Protein 3TZ1 (pdb70)

Secondary structure (DSSP, 8-state):
--HHHHHHHHHHH-TTSSSSEEHHHHHHHHHHHSSS--HHHHHHHHHHHSTT-SSEE-HHHHHHHHH----/---HHHHHHHHHHHHHHHHHHHT-

Structure (mmCIF, N/CA/C/O backbone):
data_3TZ1
#
_entry.id   3TZ1
#
_cell.length_a   32.130
_cell.length_b   42.151
_cell.length_c   59.966
_cell.angle_alpha   90.00
_cell.angle_beta   90.00
_cell.angle_gamma   90.00
#
_symmetry.space_group_name_H-M   'P 21 21 21'
#
loop_
_entity.id
_entity.type
_entity.pdbx_description
1 polymer 'Troponin C'
2 polymer 'Troponin I'
3 non-polymer 'CALCIUM ION'
4 water water
#
loop_
_atom_site.group_PDB
_atom_site.id
_atom_site.type_symbol
_atom_site.label_atom_id
_atom_site.label_alt_id
_atom_site.label_comp_id
_atom_site.label_asym_id
_atom_site.label_entity_id
_atom_site.label_seq_id
_atom_site.pdbx_PDB_ins_code
_atom_site.Cartn_x
_atom_site.Cartn_y
_atom_site.Cartn_z
_atom_site.occupancy
_atom_site.B_iso_or_equiv
_atom_site.auth_seq_id
_atom_site.auth_comp_id
_atom_site.auth_asym_id
_atom_site.auth_atom_id
_atom_site.pdbx_PDB_model_num
ATOM 1 N N . LEU A 1 4 ? -30.049 4.090 -6.581 1.00 46.50 82 LEU A N 1
ATOM 2 C CA . LEU A 1 4 ? -29.160 5.235 -6.732 1.00 46.46 82 LEU A CA 1
ATOM 3 C C . LEU A 1 4 ? -29.443 5.974 -8.042 1.00 45.18 82 LEU A C 1
ATOM 4 O O . LEU A 1 4 ? -29.412 5.380 -9.119 1.00 48.81 82 LEU A O 1
ATOM 9 N N . ASP A 1 5 ? -29.731 7.267 -7.936 1.00 37.22 83 ASP A N 1
ATOM 10 C CA . ASP A 1 5 ? -29.838 8.143 -9.094 1.00 38.60 83 ASP A CA 1
ATOM 11 C C . ASP A 1 5 ? -28.531 8.077 -9.880 1.00 36.15 83 ASP A C 1
ATOM 12 O O . ASP A 1 5 ? -27.452 8.165 -9.291 1.00 33.59 83 ASP A O 1
ATOM 17 N N . GLU A 1 6 ? -28.616 7.918 -11.200 1.00 38.99 84 GLU A N 1
ATOM 18 C CA . GLU A 1 6 ? -27.400 7.833 -12.014 1.00 38.28 84 GLU A CA 1
ATOM 19 C C . GLU A 1 6 ? -26.635 9.154 -12.035 1.00 32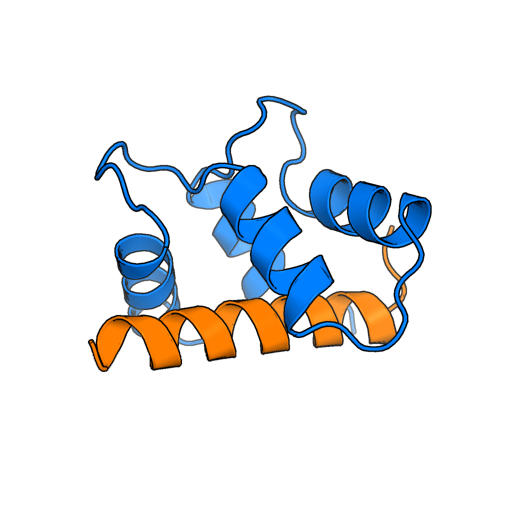.92 84 GLU A C 1
ATOM 20 O O . GLU A 1 6 ? -25.419 9.172 -12.208 1.00 28.38 84 GLU A O 1
ATOM 26 N N . ARG A 1 7 ? -27.354 10.258 -11.865 1.00 34.45 85 ARG A N 1
ATOM 27 C CA . ARG A 1 7 ? -26.709 11.566 -11.755 1.00 31.20 85 ARG A CA 1
ATOM 28 C C . ARG A 1 7 ? -25.793 11.597 -10.550 1.00 24.73 85 ARG A C 1
ATOM 29 O O . ARG A 1 7 ? -24.685 12.141 -10.595 1.00 25.97 85 ARG A O 1
ATOM 37 N N . GLU A 1 8 ? -26.277 11.028 -9.454 1.00 27.81 86 GLU A N 1
ATOM 38 C CA . GLU A 1 8 ? -25.521 10.988 -8.215 1.00 31.53 86 GLU A CA 1
ATOM 39 C C . GLU A 1 8 ? -24.324 10.057 -8.369 1.00 24.92 86 GLU A C 1
ATOM 40 O O . GLU A 1 8 ? -23.228 10.350 -7.893 1.00 24.64 86 GLU A O 1
ATOM 46 N N . LEU A 1 9 ? -24.552 8.928 -9.034 1.00 22.17 87 LEU A N 1
ATOM 47 C CA . LEU A 1 9 ? -23.495 7.963 -9.319 1.00 18.97 87 LEU A CA 1
ATOM 48 C C . LEU A 1 9 ? -22.382 8.590 -10.147 1.00 21.12 87 LEU A C 1
ATOM 49 O O . LEU A 1 9 ? -21.198 8.417 -9.851 1.00 21.34 87 LEU A O 1
ATOM 54 N N . LYS A 1 10 ? -22.764 9.321 -11.190 1.00 21.48 88 LYS A N 1
ATOM 55 C CA . LYS A 1 10 ? -21.787 9.972 -12.050 1.00 20.95 88 LYS A CA 1
ATOM 56 C C . LYS A 1 10 ? -21.013 11.044 -11.288 1.00 20.68 88 LYS A C 1
ATOM 57 O O . LYS A 1 10 ? -19.808 11.191 -11.471 1.00 22.58 88 LYS A O 1
ATOM 63 N N . GLU A 1 11 ? -21.698 11.777 -10.417 1.00 19.78 89 GLU A N 1
ATOM 64 C CA . GLU A 1 11 ? -21.029 12.791 -9.607 1.00 22.55 89 GLU A CA 1
ATOM 65 C C . GLU A 1 11 ? -20.026 12.156 -8.641 1.00 22.91 89 GLU A C 1
ATOM 66 O O . GLU A 1 11 ? -18.916 12.657 -8.470 1.00 21.35 89 GLU A O 1
ATOM 72 N N . ALA A 1 12 ? -20.423 11.058 -7.999 1.00 21.00 90 ALA A N 1
ATOM 73 C CA . ALA A 1 12 ? -19.526 10.322 -7.110 1.00 19.95 90 ALA A CA 1
ATOM 74 C C . ALA A 1 12 ? -18.288 9.828 -7.852 1.00 20.35 90 ALA A C 1
ATOM 75 O O . ALA A 1 12 ? -17.163 9.957 -7.362 1.00 17.81 90 ALA A O 1
ATOM 77 N N . PHE A 1 13 ? -18.500 9.240 -9.027 1.00 18.85 91 PHE A N 1
ATOM 78 C CA . PHE A 1 13 ? -17.386 8.749 -9.840 1.00 18.10 91 PHE A CA 1
ATOM 79 C C . PHE A 1 13 ? -16.421 9.886 -10.180 1.00 21.97 91 PHE A C 1
ATOM 80 O O . PHE A 1 13 ? -15.202 9.751 -10.043 1.00 21.44 91 PHE A O 1
ATOM 88 N N . ARG A 1 14 ? -16.967 11.015 -10.612 1.00 21.66 92 ARG A N 1
ATOM 89 C CA . ARG A 1 14 ? -16.138 12.166 -10.951 1.00 23.54 92 ARG A CA 1
ATOM 90 C C . ARG A 1 14 ? -15.302 12.628 -9.766 1.00 23.36 92 ARG A C 1
ATOM 91 O O . ARG A 1 14 ? -14.112 12.924 -9.904 1.00 25.24 92 ARG A O 1
ATOM 99 N N . VAL A 1 15 ? -15.933 12.713 -8.603 1.00 19.87 93 VAL A N 1
ATOM 100 C CA . VAL A 1 15 ? -15.231 13.157 -7.403 1.00 20.64 93 VAL A CA 1
ATOM 101 C C . VAL A 1 15 ? -14.087 12.226 -7.021 1.00 22.36 93 VAL A C 1
ATOM 102 O O . VAL A 1 15 ? -13.008 12.686 -6.640 1.00 19.64 93 VAL A O 1
ATOM 106 N N . LEU A 1 16 ? -14.317 10.916 -7.140 1.00 18.93 94 LEU A N 1
ATOM 107 C CA . LEU A 1 16 ? -13.333 9.925 -6.711 1.00 19.77 94 LEU A CA 1
ATOM 108 C C . LEU A 1 16 ? -12.278 9.628 -7.776 1.00 24.64 94 LEU A C 1
ATOM 109 O O . LEU A 1 16 ? -11.301 8.928 -7.510 1.00 22.56 94 LEU A O 1
ATOM 114 N N . ASP A 1 17 ? -12.467 10.171 -8.978 1.00 23.65 95 ASP A N 1
ATOM 115 C CA . ASP A 1 17 ? -11.471 9.998 -10.020 1.00 23.44 95 ASP A CA 1
ATOM 116 C C . ASP A 1 17 ? -10.551 11.184 -9.863 1.00 29.86 95 ASP A C 1
ATOM 117 O O . ASP A 1 17 ? -10.777 12.255 -10.431 1.00 28.87 95 ASP A O 1
ATOM 122 N N . LYS A 1 18 ? -9.443 10.946 -9.167 1.00 28.62 96 LYS A N 1
ATOM 123 C CA . LYS A 1 18 ? -8.598 12.037 -8.674 1.00 28.91 96 LYS A CA 1
ATOM 124 C C . LYS A 1 18 ? -7.698 12.557 -9.778 1.00 28.40 96 LYS A C 1
ATOM 125 O O . LYS A 1 18 ? -7.331 13.739 -9.805 1.00 30.83 96 LYS A O 1
ATOM 131 N N . GLU A 1 19 ? -7.335 11.662 -10.688 1.00 30.70 97 GLU A N 1
ATOM 132 C CA . GLU A 1 19 ? -6.422 12.013 -11.768 1.00 30.57 97 GLU A CA 1
ATOM 133 C C . GLU A 1 19 ? -7.173 12.404 -13.032 1.00 30.93 97 GLU A C 1
ATOM 134 O O . GLU A 1 19 ? -6.560 12.731 -14.048 1.00 32.47 97 GLU A O 1
ATOM 140 N N . LYS A 1 20 ? -8.502 12.375 -12.964 1.00 25.53 98 LYS A N 1
ATOM 141 C CA . LYS A 1 20 ? -9.343 12.669 -14.124 1.00 30.85 98 LYS A CA 1
ATOM 142 C C . LYS A 1 20 ? -8.976 11.768 -15.299 1.00 34.17 98 LYS A C 1
ATOM 143 O O . LYS A 1 20 ? -8.901 12.218 -16.445 1.00 33.15 98 LYS A O 1
ATOM 149 N N . LYS A 1 21 ? -8.690 10.505 -14.990 1.00 30.79 99 LYS A N 1
ATOM 150 C CA . LYS A 1 21 ? -8.359 9.512 -16.004 1.00 31.45 99 LYS A CA 1
ATOM 151 C C . LYS A 1 21 ? -9.517 8.572 -16.379 1.00 32.14 99 LYS A C 1
ATOM 152 O O . LYS A 1 21 ? -9.337 7.647 -17.165 1.00 33.12 99 LYS A O 1
ATOM 158 N N . GLY A 1 22 ? -10.694 8.796 -15.798 1.00 26.49 100 GLY A N 1
ATOM 159 C CA . GLY A 1 22 ? -11.859 7.981 -16.102 1.00 26.34 100 GLY A CA 1
ATOM 160 C C . GLY A 1 22 ? -11.988 6.729 -15.247 1.00 27.56 100 GLY A C 1
ATOM 161 O O . GLY A 1 22 ? -12.785 5.838 -15.541 1.00 24.41 100 GLY A O 1
ATOM 162 N N . VAL A 1 23 ? -11.191 6.648 -14.188 1.00 26.57 101 VAL A N 1
ATOM 163 C CA . VAL A 1 23 ? -11.250 5.501 -13.281 1.00 24.62 101 VAL A CA 1
ATOM 164 C C . VAL A 1 23 ? -11.042 5.950 -11.844 1.00 24.60 101 VAL A C 1
ATOM 165 O O . VAL A 1 23 ? -10.587 7.064 -11.591 1.00 27.12 101 VAL A O 1
ATOM 169 N N . ILE A 1 24 ? -11.388 5.076 -10.904 1.00 20.25 102 ILE A N 1
ATOM 170 C CA . ILE A 1 24 ? -11.028 5.277 -9.508 1.00 22.80 102 ILE A CA 1
ATOM 171 C C . ILE A 1 24 ? -9.913 4.281 -9.189 1.00 20.23 102 ILE A C 1
ATOM 172 O O . ILE A 1 24 ? -10.095 3.088 -9.349 1.00 24.02 102 ILE A O 1
ATOM 177 N N . LYS A 1 25 ? -8.749 4.772 -8.771 1.00 20.11 103 LYS A N 1
ATOM 178 C CA . LYS A 1 25 ? -7.653 3.884 -8.409 1.00 24.53 103 LYS A CA 1
ATOM 179 C C . LYS A 1 25 ? -8.034 3.111 -7.153 1.00 20.79 103 LYS A C 1
ATOM 180 O O . LYS A 1 25 ? -8.725 3.631 -6.279 1.00 20.72 103 LYS A O 1
ATOM 186 N N . VAL A 1 26 ? -7.590 1.867 -7.064 1.00 21.24 104 VAL A N 1
ATOM 187 C CA . VAL A 1 26 ? -7.947 1.035 -5.925 1.00 24.98 104 VAL A CA 1
ATOM 188 C C . VAL A 1 26 ? -7.403 1.597 -4.601 1.00 29.42 104 VAL A C 1
ATOM 189 O O . VAL A 1 26 ? -7.971 1.351 -3.536 1.00 27.10 104 VAL A O 1
ATOM 193 N N . ASP A 1 27 ? -6.325 2.375 -4.673 1.00 24.46 105 ASP A N 1
ATOM 194 C CA . ASP A 1 27 ? -5.782 3.036 -3.487 1.00 28.09 105 ASP A CA 1
ATOM 195 C C . ASP A 1 27 ? -6.825 3.903 -2.783 1.00 23.22 105 ASP A C 1
ATOM 196 O O . ASP A 1 27 ? -6.778 4.077 -1.564 1.00 25.50 105 ASP A O 1
ATOM 201 N N . VAL A 1 28 ? -7.735 4.487 -3.560 1.00 24.26 106 VAL A N 1
ATOM 202 C CA . VAL A 1 28 ? -8.774 5.356 -3.009 1.00 21.62 106 VAL A CA 1
ATOM 203 C C . VAL A 1 28 ? -9.747 4.518 -2.197 1.00 22.32 106 VAL A C 1
ATOM 204 O O . VAL A 1 28 ? -10.122 4.873 -1.082 1.00 19.04 106 VAL A O 1
ATOM 208 N N . LEU A 1 29 ? -10.152 3.389 -2.766 1.00 18.87 107 LEU A N 1
ATOM 209 C CA . LEU A 1 29 ? -10.991 2.435 -2.056 1.00 17.96 107 LEU A CA 1
ATOM 210 C C . LEU A 1 29 ? -10.325 1.908 -0.794 1.00 16.54 107 LEU A C 1
ATOM 211 O O . LEU A 1 29 ? -10.964 1.795 0.249 1.00 19.76 107 LEU A O 1
ATOM 216 N N . ARG A 1 30 ? -9.055 1.526 -0.906 1.00 19.06 108 ARG A N 1
ATOM 217 C CA . ARG A 1 30 ? -8.299 1.038 0.247 1.00 18.09 108 ARG A CA 1
ATOM 218 C C . ARG A 1 30 ? -8.269 2.106 1.333 1.00 22.24 108 ARG A C 1
ATOM 219 O O . ARG A 1 30 ? -8.485 1.816 2.512 1.00 20.65 108 ARG A O 1
ATOM 227 N N . TRP A 1 31 ? -8.005 3.344 0.928 1.00 19.96 109 TRP A N 1
ATOM 228 C CA . TRP A 1 31 ? -7.959 4.454 1.873 1.00 19.88 109 TRP A CA 1
ATOM 229 C C . TRP A 1 31 ? -9.291 4.599 2.608 1.00 14.70 109 TRP A C 1
ATOM 230 O O . TRP A 1 31 ? -9.336 4.717 3.834 1.00 19.83 109 TRP A O 1
ATOM 241 N N . ILE A 1 32 ? -10.368 4.633 1.839 1.00 15.14 110 ILE A N 1
ATOM 242 C CA . ILE A 1 32 ? -11.715 4.723 2.384 1.00 24.59 110 ILE A CA 1
ATOM 243 C C . ILE A 1 32 ? -12.002 3.629 3.414 1.00 21.73 110 ILE A C 1
ATOM 244 O O . ILE A 1 32 ? -12.445 3.902 4.533 1.00 23.70 110 ILE A O 1
ATOM 249 N N . LEU A 1 33 ? -11.725 2.386 3.041 1.00 19.63 111 LEU A N 1
ATOM 250 C CA . LEU A 1 33 ? -12.017 1.246 3.918 1.00 18.57 111 LEU A CA 1
ATOM 251 C C . LEU A 1 33 ? -11.152 1.222 5.171 1.00 22.88 111 LEU A C 1
ATOM 252 O O . LEU A 1 33 ? -11.619 0.878 6.272 1.00 24.74 111 LEU A O 1
ATOM 257 N N . LYS A 1 34 ? -9.883 1.584 5.004 1.00 22.14 112 LYS A N 1
ATOM 258 C CA . LYS A 1 34 ? -8.953 1.605 6.117 1.00 20.71 112 LYS A CA 1
ATOM 259 C C . LYS A 1 34 ? -9.298 2.718 7.101 1.00 26.65 112 LYS A C 1
ATOM 260 O O . LYS A 1 34 ? -9.321 2.502 8.316 1.00 28.60 112 LYS A O 1
ATOM 266 N N . SER A 1 35 ? -9.538 3.917 6.587 1.00 26.47 113 SER A N 1
ATOM 267 C CA . SER A 1 35 ? -9.768 5.051 7.479 1.00 30.50 113 SER A CA 1
ATOM 268 C C . SER A 1 35 ? -11.201 5.186 8.014 1.00 33.42 113 SER A C 1
ATOM 269 O O . SER A 1 35 ? -11.399 5.489 9.190 1.00 35.51 113 SER A O 1
ATOM 272 N N . LEU A 1 36 ? -12.194 4.995 7.150 1.00 29.43 114 LEU A N 1
ATOM 273 C CA . LEU A 1 36 ? -13.593 5.155 7.552 1.00 32.03 114 LEU A CA 1
ATOM 274 C C . LEU A 1 36 ? -14.268 3.841 7.957 1.00 35.59 114 LEU A C 1
ATOM 275 O O . LEU A 1 36 ? -15.341 3.843 8.562 1.00 35.77 114 LEU A O 1
ATOM 280 N N . GLY A 1 37 ? -13.617 2.719 7.656 1.00 37.42 115 GLY A N 1
ATOM 281 C CA . GLY A 1 37 ? -14.180 1.415 7.955 1.00 45.90 115 GLY A CA 1
ATOM 282 C C . GLY A 1 37 ? -14.076 1.140 9.440 1.00 57.22 115 GLY A C 1
ATOM 283 O O . GLY A 1 37 ? -13.226 1.715 10.118 1.00 61.68 115 GLY A O 1
ATOM 284 N N . ASP A 1 38 ? -14.941 0.275 9.956 1.00 63.23 116 ASP A N 1
ATOM 285 C CA . ASP A 1 38 ? -14.879 -0.072 11.367 1.00 70.16 116 ASP A CA 1
ATOM 286 C C . ASP A 1 38 ? -14.226 -1.433 11.570 1.00 67.39 116 ASP A C 1
ATOM 287 O O . ASP A 1 38 ? -14.825 -2.471 11.285 1.00 65.96 116 ASP A O 1
ATOM 292 N N . GLU A 1 39 ? -12.998 -1.411 12.079 1.00 66.90 117 GLU A N 1
ATOM 293 C CA . GLU A 1 39 ? -12.254 -2.629 12.388 1.00 66.22 117 GLU A CA 1
ATOM 294 C C . GLU A 1 39 ? -12.337 -3.709 11.302 1.00 60.23 117 GLU A C 1
ATOM 295 O O . GLU A 1 39 ? -12.566 -4.883 11.596 1.00 61.07 117 GLU A O 1
ATOM 301 N N . LEU A 1 40 ? -12.166 -3.313 10.046 1.00 49.39 118 LEU A N 1
ATOM 302 C CA . LEU A 1 40 ? -12.052 -4.290 8.968 1.00 38.64 118 LEU A CA 1
ATOM 303 C C . LEU A 1 40 ? -10.657 -4.908 9.003 1.00 35.36 118 LEU A C 1
ATOM 304 O O . LEU A 1 40 ? -9.686 -4.205 9.260 1.00 40.17 118 LEU A O 1
ATOM 309 N N . THR A 1 41 ? -10.548 -6.213 8.756 1.00 38.02 119 THR A N 1
ATOM 310 C CA . THR A 1 41 ? -9.230 -6.840 8.594 1.00 37.49 119 THR A CA 1
ATOM 311 C C . THR A 1 41 ? -8.631 -6.478 7.236 1.00 33.63 119 THR A C 1
ATOM 312 O O . THR A 1 41 ? -9.339 -6.010 6.344 1.00 29.94 119 THR A O 1
ATOM 316 N N . GLU A 1 42 ? -7.326 -6.660 7.078 1.00 30.34 120 GLU A N 1
ATOM 317 C CA . GLU A 1 42 ? -6.720 -6.386 5.781 1.00 32.10 120 GLU A CA 1
ATOM 318 C C . GLU A 1 42 ? -7.238 -7.328 4.691 1.00 28.62 120 GLU A C 1
ATOM 319 O O . GLU A 1 42 ? -7.379 -6.923 3.535 1.00 29.81 120 GLU A O 1
ATOM 325 N N . ASP A 1 43 ? -7.531 -8.577 5.052 1.00 29.93 121 ASP A N 1
ATOM 326 C CA . ASP A 1 43 ? -8.067 -9.524 4.076 1.00 26.92 121 ASP A CA 1
ATOM 327 C C . ASP A 1 43 ? -9.497 -9.166 3.650 1.00 26.84 121 ASP A C 1
ATOM 328 O O . ASP A 1 43 ? -9.859 -9.332 2.488 1.00 28.01 121 ASP A O 1
ATOM 333 N N . GLU A 1 44 ? -10.302 -8.678 4.588 1.00 26.37 122 GLU A N 1
ATOM 334 C CA . GLU A 1 44 ? -11.649 -8.199 4.275 1.00 28.66 122 GLU A CA 1
ATOM 335 C C . GLU A 1 44 ? -11.602 -6.963 3.390 1.00 25.35 122 GLU A C 1
ATOM 336 O O . GLU A 1 44 ? -12.400 -6.823 2.464 1.00 24.10 122 GLU A O 1
ATOM 342 N N . ILE A 1 45 ? -10.678 -6.057 3.688 1.00 26.07 123 ILE A N 1
ATOM 343 C CA . ILE A 1 45 ? -10.468 -4.905 2.818 1.00 26.68 123 ILE A CA 1
ATOM 344 C C . ILE A 1 45 ? -10.089 -5.368 1.409 1.00 28.20 123 ILE A C 1
ATOM 345 O O . ILE A 1 45 ? -10.664 -4.906 0.427 1.00 21.75 123 ILE A O 1
ATOM 350 N N . GLU A 1 46 ? -9.145 -6.300 1.301 1.00 25.30 124 GLU A N 1
ATOM 351 C CA . GLU A 1 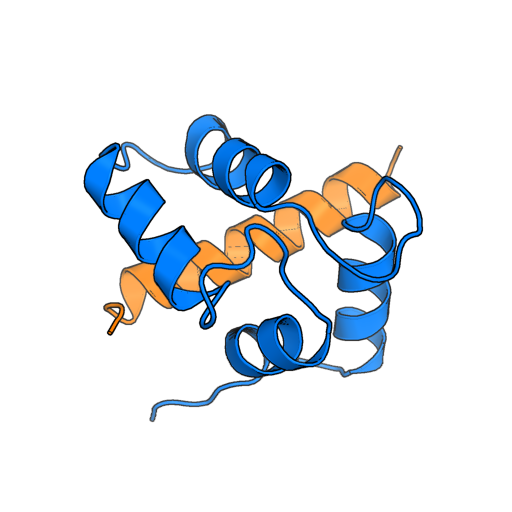46 ? -8.747 -6.802 -0.017 1.00 26.21 124 GLU A CA 1
ATOM 352 C C . GLU A 1 46 ? -9.925 -7.463 -0.730 1.00 24.00 124 GLU A C 1
ATOM 353 O O . GLU A 1 46 ? -10.039 -7.386 -1.946 1.00 25.73 124 GLU A O 1
ATOM 359 N N . ASN A 1 47 ? -10.792 -8.118 0.033 1.00 25.45 125 ASN A N 1
ATOM 360 C CA . ASN A 1 47 ? -11.955 -8.788 -0.539 1.00 28.48 125 ASN A CA 1
ATOM 361 C C . ASN A 1 47 ? -12.965 -7.790 -1.094 1.00 28.51 125 ASN A C 1
ATOM 362 O O . ASN A 1 47 ? -13.537 -7.997 -2.167 1.00 28.12 125 ASN A O 1
ATOM 367 N N . MET A 1 48 ? -13.173 -6.699 -0.361 1.00 22.90 126 MET A N 1
ATOM 368 C CA . MET A 1 48 ? -14.109 -5.664 -0.788 1.00 22.82 126 MET A CA 1
ATOM 369 C C . MET A 1 48 ? -13.570 -4.924 -2.009 1.00 24.89 126 MET A C 1
ATOM 370 O O . MET A 1 48 ? -14.324 -4.556 -2.912 1.00 22.95 126 MET A O 1
ATOM 375 N N . ILE A 1 49 ? -12.256 -4.724 -2.043 1.00 21.30 127 ILE A N 1
ATOM 376 C CA . ILE A 1 49 ? -11.607 -4.200 -3.238 1.00 20.24 127 ILE A CA 1
ATOM 377 C C . ILE A 1 49 ? -11.830 -5.125 -4.441 1.00 21.89 127 ILE A C 1
ATOM 378 O O . ILE A 1 49 ? -12.234 -4.686 -5.519 1.00 25.91 127 ILE A O 1
ATOM 383 N N . ALA A 1 50 ? -11.585 -6.420 -4.249 1.00 21.19 128 ALA A N 1
ATOM 384 C CA . ALA A 1 50 ? -11.736 -7.376 -5.334 1.00 24.01 128 ALA A CA 1
ATOM 385 C C . ALA A 1 50 ? -13.178 -7.450 -5.836 1.00 25.18 128 ALA A C 1
ATOM 386 O O . ALA A 1 50 ? -13.421 -7.678 -7.024 1.00 28.23 128 ALA A O 1
ATOM 388 N N . GLU A 1 51 ? -14.124 -7.263 -4.924 1.00 29.08 129 GLU A N 1
ATOM 389 C CA . GLU A 1 51 ? -15.550 -7.270 -5.246 1.00 36.91 129 GLU A CA 1
ATOM 390 C C . GLU A 1 51 ? -15.902 -6.104 -6.166 1.00 32.17 129 GLU A C 1
ATOM 391 O O . GLU A 1 51 ? -16.828 -6.182 -6.976 1.00 32.82 129 GLU A O 1
ATOM 397 N N . THR A 1 52 ? -15.148 -5.026 -6.035 1.00 26.78 130 THR A N 1
ATOM 398 C CA . THR A 1 52 ? -15.384 -3.807 -6.801 1.00 27.79 130 THR A CA 1
ATOM 399 C C . THR A 1 52 ? -14.624 -3.831 -8.120 1.00 29.74 130 THR A C 1
ATOM 400 O O . THR A 1 52 ? -15.200 -3.642 -9.196 1.00 29.68 130 THR A O 1
ATOM 404 N N . ASP A 1 53 ? -13.308 -3.992 -8.019 1.00 26.97 131 ASP A N 1
ATOM 405 C CA . ASP A 1 53 ? -12.470 -4.012 -9.196 1.00 25.01 131 ASP A CA 1
ATOM 406 C C . ASP A 1 53 ? -12.438 -5.471 -9.618 1.00 33.43 131 ASP A C 1
ATOM 407 O O . ASP A 1 53 ? -11.626 -6.276 -9.141 1.00 37.00 131 ASP A O 1
ATOM 412 N N . THR A 1 54 ? -13.273 -5.793 -10.594 1.00 28.92 132 THR A N 1
ATOM 413 C CA . THR A 1 54 ? -13.558 -7.199 -10.860 1.00 34.68 132 THR A CA 1
ATOM 4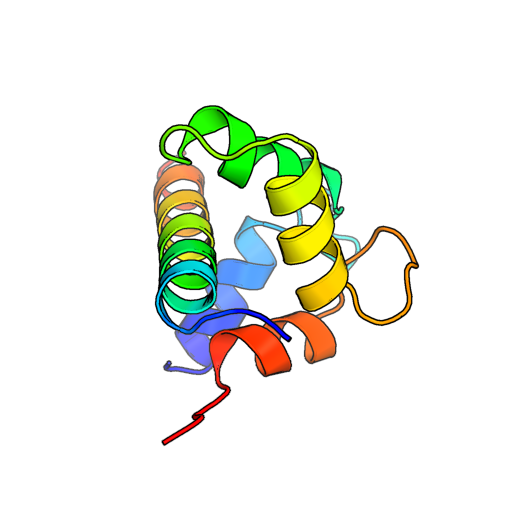14 C C . THR A 1 54 ? -12.559 -7.837 -11.816 1.00 34.75 132 THR A C 1
ATOM 415 O O . THR A 1 54 ? -12.432 -9.068 -11.877 1.00 34.11 132 THR A O 1
ATOM 419 N N . ASP A 1 55 ? -11.831 -7.010 -12.557 1.00 30.47 133 ASP A N 1
ATOM 420 C CA . ASP A 1 55 ? -10.814 -7.552 -13.454 1.00 31.67 133 ASP A CA 1
ATOM 421 C C . ASP A 1 55 ? -9.394 -7.512 -12.877 1.00 35.17 133 ASP A C 1
ATOM 422 O O . ASP A 1 55 ? -8.438 -7.913 -13.539 1.00 41.48 133 ASP A O 1
ATOM 427 N N . GLY A 1 56 ? -9.267 -7.045 -11.637 1.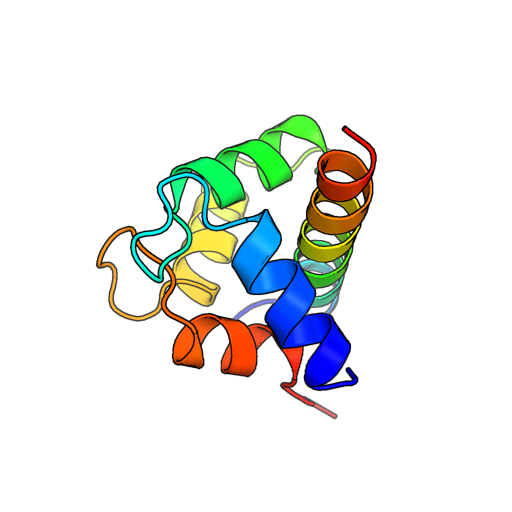00 32.76 134 GLY A N 1
ATOM 428 C CA . GLY A 1 56 ? -7.973 -6.951 -10.983 1.00 38.14 134 GLY A CA 1
ATOM 429 C C . GLY A 1 56 ? -7.016 -6.010 -11.693 1.00 39.39 134 GLY A C 1
ATOM 430 O O . GLY A 1 56 ? -5.806 -6.224 -11.697 1.00 40.79 134 GLY A O 1
ATOM 431 N N . SER A 1 57 ? -7.559 -4.961 -12.299 1.00 36.34 135 SER A N 1
ATOM 432 C CA . SER A 1 57 ? -6.731 -4.020 -13.047 1.00 35.06 135 SER A CA 1
ATOM 433 C C . SER A 1 57 ? -6.108 -2.976 -12.127 1.00 34.32 135 SER A C 1
ATOM 434 O O . SER A 1 57 ? -5.208 -2.233 -12.528 1.00 33.64 135 SER A O 1
ATOM 437 N N . GLY A 1 58 ? -6.592 -2.927 -10.886 1.00 29.38 136 GLY A N 1
ATOM 438 C CA . GLY A 1 58 ? -6.137 -1.942 -9.925 1.00 26.42 136 GLY A CA 1
ATOM 439 C C . GLY A 1 58 ? -6.833 -0.607 -10.128 1.00 26.11 136 GLY A C 1
ATOM 440 O O . GLY A 1 58 ? -6.463 0.397 -9.527 1.00 25.29 136 GLY A O 1
ATOM 441 N N . THR A 1 59 ? -7.846 -0.598 -10.987 1.00 23.50 137 THR A N 1
ATOM 442 C CA . THR A 1 59 ? -8.623 0.608 -11.241 1.00 22.40 137 THR A CA 1
ATOM 443 C C . THR A 1 59 ? -10.095 0.227 -11.343 1.00 25.02 137 THR A C 1
ATOM 444 O O . THR A 1 59 ? -10.431 -0.848 -11.837 1.00 21.41 137 THR A O 1
ATOM 448 N N . VAL A 1 60 ? -10.975 1.102 -10.893 1.00 21.88 138 VAL A N 1
ATOM 449 C CA . VAL A 1 60 ? -12.405 0.836 -10.990 1.00 22.65 138 VAL 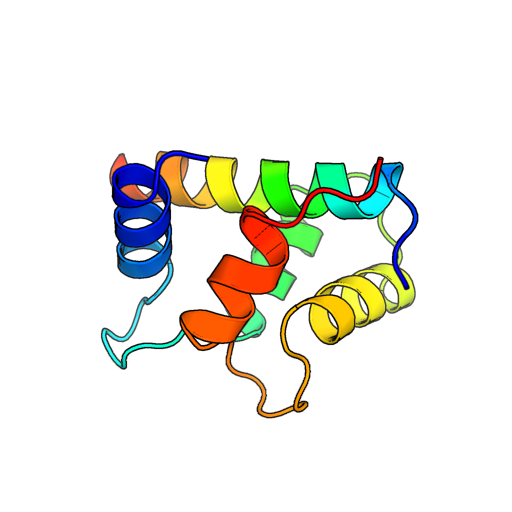A CA 1
ATOM 450 C C . VAL A 1 60 ? -12.979 1.682 -12.114 1.00 25.17 138 VAL A C 1
ATOM 451 O O . VAL A 1 60 ? -13.023 2.904 -11.999 1.00 23.10 138 VAL A O 1
ATOM 455 N N . ASP A 1 61 ? -13.400 1.057 -13.213 1.00 23.06 139 ASP A N 1
ATOM 456 C CA . ASP A 1 61 ? -13.996 1.852 -14.289 1.00 23.34 139 ASP A CA 1
ATOM 457 C C . ASP A 1 61 ? -15.470 2.129 -13.985 1.00 22.30 139 ASP A C 1
ATOM 458 O O . ASP A 1 61 ? -16.007 1.628 -12.994 1.00 22.48 139 ASP A O 1
ATOM 463 N N . TYR A 1 62 ? -16.132 2.933 -14.812 1.00 26.30 140 TYR A N 1
ATOM 464 C CA . TYR A 1 62 ? -17.490 3.358 -14.464 1.00 26.07 140 TYR A CA 1
ATOM 465 C C . TYR A 1 62 ? -18.471 2.190 -14.471 1.00 19.57 140 TYR A C 1
ATOM 466 O O . TYR A 1 62 ? -19.403 2.140 -13.668 1.00 23.80 140 TYR A O 1
ATOM 475 N N . GLU A 1 63 ? -18.254 1.240 -15.370 1.00 23.59 141 GLU A N 1
ATOM 476 C CA . GLU A 1 63 ? -19.129 0.081 -15.426 1.00 26.19 141 GLU A CA 1
ATOM 477 C C . GLU A 1 63 ? -19.008 -0.751 -14.152 1.00 24.78 141 GLU A C 1
ATOM 478 O O . GLU A 1 63 ? -20.005 -1.231 -13.617 1.00 27.26 141 GLU A O 1
ATOM 484 N N . GLU A 1 64 ? -17.786 -0.914 -13.661 1.00 24.43 142 GLU A N 1
ATOM 485 C CA . GLU A 1 64 ? -17.568 -1.641 -12.412 1.00 23.41 142 GLU A CA 1
ATOM 486 C C . GLU A 1 64 ? -18.202 -0.888 -11.256 1.00 19.46 142 GLU A C 1
ATOM 487 O O . GLU A 1 64 ? -18.794 -1.476 -10.350 1.00 20.59 142 GLU A O 1
ATOM 493 N N . PHE A 1 65 ? -18.077 0.429 -11.299 1.00 18.54 143 PHE A N 1
ATOM 494 C CA . PHE A 1 65 ? -18.613 1.269 -10.245 1.00 19.07 143 PHE A CA 1
ATOM 495 C C . PHE A 1 65 ? -20.137 1.143 -10.217 1.00 17.95 143 PHE A C 1
ATOM 496 O O . PHE A 1 65 ? -20.740 1.003 -9.155 1.00 20.16 143 PHE A O 1
ATOM 504 N N . LYS A 1 66 ? -20.752 1.164 -11.398 1.00 20.53 144 LYS A N 1
ATOM 505 C CA . LYS A 1 66 ? -22.204 1.083 -11.503 1.00 23.02 144 LYS A CA 1
ATOM 506 C C . LYS A 1 66 ? -22.719 -0.267 -11.026 1.00 26.67 144 LYS A C 1
ATOM 507 O O . LYS A 1 66 ? -23.734 -0.352 -10.325 1.00 30.44 144 LYS A O 1
ATOM 513 N N . CYS A 1 67 ? -22.008 -1.321 -11.404 1.00 27.22 145 CYS A N 1
ATOM 514 C CA . CYS A 1 67 ? -22.360 -2.676 -10.992 1.00 30.85 145 CYS A CA 1
ATOM 515 C C . CYS A 1 67 ? -22.429 -2.776 -9.476 1.00 26.17 145 CYS A C 1
ATOM 516 O O . CYS A 1 67 ? -23.352 -3.371 -8.928 1.00 32.91 145 CYS A O 1
ATOM 519 N N . LEU A 1 68 ? -21.443 -2.196 -8.800 1.00 22.15 146 LEU A N 1
ATOM 520 C CA . LEU A 1 68 ? -21.419 -2.229 -7.342 1.00 22.71 146 LEU A CA 1
ATOM 521 C C . LEU A 1 68 ? -22.561 -1.404 -6.781 1.00 23.33 146 LEU A C 1
ATOM 522 O O . LEU A 1 68 ? -23.342 -1.866 -5.942 1.00 21.36 146 LEU A O 1
ATOM 527 N N . MET A 1 69 ? -22.664 -0.171 -7.261 1.00 23.52 147 MET A N 1
ATOM 528 C CA . MET A 1 69 ? -23.527 0.799 -6.613 1.00 26.71 147 MET A CA 1
ATOM 529 C C . MET A 1 69 ? -25.018 0.609 -6.902 1.00 29.42 147 MET A C 1
ATOM 530 O O . MET A 1 69 ? -25.856 0.873 -6.041 1.00 34.41 147 MET A O 1
ATOM 535 N N . MET A 1 70 ? -25.353 0.174 -8.113 1.00 23.58 148 MET A N 1
ATOM 536 C CA . MET A 1 70 ? -26.7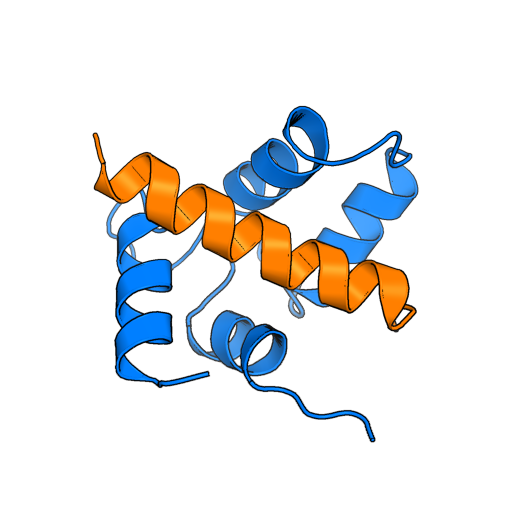58 0.033 -8.494 1.00 23.47 148 MET A CA 1
ATOM 537 C C . MET A 1 70 ? -27.332 -1.392 -8.437 1.00 34.79 148 MET A C 1
ATOM 538 O O . MET A 1 70 ? -28.497 -1.615 -8.758 1.00 35.14 148 MET A O 1
ATOM 543 N N . SER A 1 71 ? -26.509 -2.344 -8.011 1.00 34.27 149 SER A N 1
ATOM 544 C CA . SER A 1 71 ? -26.937 -3.739 -7.880 1.00 43.64 149 SER A CA 1
ATOM 545 C C . SER A 1 71 ? -28.021 -3.917 -6.814 1.00 43.24 149 SER A C 1
ATOM 546 O O . SER A 1 71 ? -27.930 -3.345 -5.725 1.00 40.00 149 SER A O 1
ATOM 549 N N . SER A 1 72 ? -29.033 -4.722 -7.135 1.00 42.91 150 SER A N 1
ATOM 550 C CA . SER A 1 72 ? -30.078 -5.088 -6.181 1.00 43.82 150 SER A CA 1
ATOM 551 C C . SER A 1 72 ? -30.110 -6.602 -6.015 1.00 42.05 150 SER A C 1
ATOM 552 O O . SER A 1 72 ? -30.396 -7.326 -6.968 1.00 39.16 150 SER A O 1
ATOM 555 N N . ASP A 1 73 ? -29.805 -7.073 -4.808 1.00 37.63 151 ASP A N 1
ATOM 556 C CA . ASP A 1 73 ? -29.664 -8.510 -4.557 1.00 39.92 151 ASP A CA 1
ATOM 557 C C . ASP A 1 73 ? -30.884 -9.214 -3.950 1.00 46.20 151 ASP A C 1
ATOM 558 O O . ASP A 1 73 ? -30.857 -10.430 -3.744 1.00 42.94 151 ASP A O 1
ATOM 563 N N . ALA A 1 74 ? -31.951 -8.470 -3.667 1.00 48.26 152 ALA A N 1
ATOM 564 C CA . ALA A 1 74 ? -33.139 -9.075 -3.059 1.00 48.30 152 ALA A CA 1
ATOM 565 C C . ALA A 1 74 ? -33.841 -10.048 -4.004 1.00 52.44 152 ALA A C 1
ATOM 566 O O . ALA A 1 74 ? -33.866 -9.839 -5.218 1.00 49.13 152 ALA A O 1
ATOM 568 N N . GLY B 2 1 ? -18.123 -13.314 -3.442 1.00 40.73 143 GLY B N 1
ATOM 569 C CA . GLY B 2 1 ? -19.302 -12.579 -3.019 1.00 43.09 143 GLY B CA 1
ATOM 570 C C . GLY B 2 1 ? -19.042 -11.775 -1.762 1.00 40.17 143 GLY B C 1
ATOM 571 O O . GLY B 2 1 ? -18.098 -12.043 -1.019 1.00 38.14 143 GLY B O 1
ATOM 572 N N . LEU B 2 2 ? -19.871 -10.767 -1.531 1.00 35.23 144 LEU B N 1
ATOM 573 C CA . LEU B 2 2 ? -19.804 -10.008 -0.295 1.00 30.01 144 LEU B CA 1
ATOM 574 C C . LEU B 2 2 ? -21.088 -10.199 0.479 1.00 24.96 144 LEU B C 1
ATOM 575 O O . LEU B 2 2 ? -22.173 -10.188 -0.108 1.00 31.73 144 LEU B O 1
ATOM 580 N N . SER B 2 3 ? -20.979 -10.355 1.795 1.00 25.50 145 SER B N 1
ATOM 581 C CA . SER B 2 3 ? -22.169 -10.343 2.634 1.00 29.12 145 SER B CA 1
ATOM 582 C C . SER B 2 3 ? -22.884 -9.024 2.396 1.00 27.84 145 SER B C 1
ATOM 583 O O . SER B 2 3 ? -22.252 -8.041 2.008 1.00 27.71 145 SER B O 1
ATOM 586 N N . PRO B 2 4 ? -24.199 -8.986 2.603 1.00 29.47 146 PRO B N 1
ATOM 587 C CA . PRO B 2 4 ? -24.901 -7.716 2.415 1.00 29.58 146 PRO B CA 1
ATOM 588 C C . PRO B 2 4 ? -24.459 -6.640 3.416 1.00 30.06 146 PRO B C 1
ATOM 589 O O . PRO B 2 4 ? -24.475 -5.465 3.066 1.00 28.20 146 PRO B O 1
ATOM 593 N N . GLU B 2 5 ? -24.080 -7.029 4.631 1.00 28.20 147 GLU B N 1
ATOM 594 C CA . GLU B 2 5 ? -23.540 -6.062 5.587 1.00 29.12 147 GLU B CA 1
ATOM 595 C C . GLU B 2 5 ? -22.313 -5.376 5.010 1.00 21.78 147 GLU B C 1
ATOM 596 O O . GLU B 2 5 ? -22.199 -4.148 5.041 1.00 23.76 147 GLU B O 1
ATOM 602 N N . LYS B 2 6 ? -21.388 -6.167 4.480 1.00 20.98 148 LYS B N 1
ATOM 603 C CA . LYS B 2 6 ? -20.160 -5.603 3.926 1.00 26.41 148 LYS B CA 1
ATOM 604 C C . LYS B 2 6 ? -20.393 -4.827 2.636 1.00 24.51 148 LYS B C 1
ATOM 605 O O . LYS B 2 6 ? -19.787 -3.781 2.420 1.00 22.50 148 LYS B O 1
ATOM 611 N N . LYS B 2 7 ? -21.271 -5.330 1.776 1.00 26.12 149 LYS B N 1
ATOM 612 C CA . LYS B 2 7 ? -21.564 -4.619 0.535 1.00 22.66 149 LYS B CA 1
ATOM 613 C C . LYS B 2 7 ? -22.237 -3.275 0.831 1.00 21.09 149 LYS B C 1
ATOM 614 O O . LYS B 2 7 ? -21.902 -2.248 0.233 1.00 21.43 149 LYS B O 1
ATOM 620 N N . LYS B 2 8 ? -23.178 -3.272 1.768 1.00 22.10 150 LYS B N 1
ATOM 621 C CA . LYS B 2 8 ? -23.839 -2.026 2.155 1.00 22.56 150 LYS B CA 1
ATOM 622 C C . LYS B 2 8 ? -22.847 -1.038 2.772 1.00 23.34 150 LYS B C 1
ATOM 623 O O . LYS B 2 8 ? -22.899 0.162 2.492 1.00 19.70 150 LYS B O 1
ATOM 629 N N . MET B 2 9 ? -21.955 -1.538 3.626 1.00 22.07 151 MET B N 1
ATOM 630 C CA . MET B 2 9 ? -20.930 -0.681 4.225 1.00 25.14 151 MET B CA 1
ATOM 631 C C . MET B 2 9 ? -20.037 -0.077 3.151 1.00 20.79 151 MET B C 1
ATOM 632 O O . MET B 2 9 ? -19.724 1.112 3.188 1.00 20.21 151 MET B O 1
ATOM 637 N N . LEU B 2 10 ? -19.632 -0.898 2.187 1.00 19.10 152 LEU B N 1
ATOM 638 C CA . LEU B 2 10 ? -18.781 -0.444 1.078 1.00 17.60 152 LEU B CA 1
ATOM 639 C C . LEU B 2 10 ? -19.429 0.701 0.316 1.00 19.85 152 LEU B C 1
ATOM 640 O O . LEU B 2 10 ? -18.804 1.742 0.075 1.00 19.51 152 LEU B O 1
ATOM 645 N N . LYS B 2 11 ? -20.693 0.518 -0.061 1.00 17.26 153 LYS B N 1
ATOM 646 C CA . LYS B 2 11 ? -21.421 1.559 -0.793 1.00 16.64 153 LYS B CA 1
ATOM 647 C C . LYS B 2 11 ? -21.567 2.830 0.038 1.00 19.76 153 LYS B C 1
ATOM 648 O O . LYS B 2 11 ? -21.436 3.946 -0.476 1.00 17.05 153 LYS B O 1
ATOM 654 N N . LYS B 2 12 ? -21.866 2.655 1.323 1.00 19.42 154 LYS B N 1
ATOM 655 C CA . LYS B 2 12 ? -22.044 3.792 2.223 1.00 21.44 154 LYS B CA 1
ATOM 656 C C . LYS B 2 12 ? -20.772 4.621 2.340 1.00 18.67 154 LYS B C 1
ATOM 657 O O . LYS B 2 12 ? -20.794 5.861 2.265 1.00 20.50 154 LYS B O 1
ATOM 663 N N . LEU B 2 13 ? -19.655 3.934 2.551 1.00 15.80 155 LEU B N 1
ATOM 664 C CA . LEU B 2 13 ? -18.358 4.597 2.715 1.00 22.31 155 LEU B CA 1
ATOM 665 C C . LEU B 2 13 ? -17.882 5.300 1.441 1.00 19.97 155 LEU B C 1
ATOM 666 O O . LEU B 2 13 ? -17.277 6.380 1.487 1.00 21.08 155 LEU B O 1
ATOM 671 N N . ILE B 2 14 ? -18.152 4.684 0.300 1.00 17.34 156 ILE B N 1
ATOM 672 C CA . ILE B 2 14 ? -17.804 5.298 -0.974 1.00 17.40 156 ILE B CA 1
ATOM 673 C C . ILE B 2 14 ? -18.554 6.619 -1.142 1.00 19.37 156 ILE B C 1
ATOM 674 O O . ILE B 2 14 ? -17.962 7.645 -1.495 1.00 17.01 156 ILE B O 1
ATOM 679 N N . MET B 2 15 ? -19.849 6.611 -0.841 1.00 16.48 157 MET B N 1
ATOM 680 C CA . MET B 2 15 ? -20.656 7.832 -0.970 1.00 18.73 157 MET B CA 1
ATOM 681 C C . MET B 2 15 ? -20.278 8.897 0.055 1.00 20.13 157 MET B C 1
ATOM 682 O O . MET B 2 15 ? -20.247 10.094 -0.260 1.00 19.94 157 MET B O 1
ATOM 687 N N . GLN B 2 16 ? -19.990 8.469 1.280 1.00 19.78 158 GLN B N 1
ATOM 688 C CA . GLN B 2 16 ? -19.545 9.400 2.309 1.00 19.96 158 GLN B CA 1
ATOM 689 C C . GLN B 2 16 ? -18.276 10.117 1.859 1.00 19.63 158 GLN B C 1
ATOM 690 O O . GLN B 2 16 ? -18.148 11.330 2.017 1.00 20.39 158 GLN B O 1
ATOM 696 N N . LYS B 2 17 ? -17.335 9.368 1.301 1.00 16.21 159 LYS B N 1
ATOM 697 C CA . LYS B 2 17 ? -16.082 9.955 0.814 1.00 18.99 159 LYS B CA 1
ATOM 698 C C . LYS B 2 17 ? -16.319 10.943 -0.333 1.00 20.28 159 LYS B C 1
ATOM 699 O O . LYS B 2 17 ? -15.748 12.033 -0.354 1.00 18.59 159 LYS B O 1
ATOM 705 N N . ALA B 2 18 ? -17.167 10.571 -1.286 1.00 20.15 160 ALA B N 1
ATOM 706 C CA . ALA B 2 18 ? -17.507 11.478 -2.382 1.00 19.83 160 ALA B CA 1
ATOM 707 C C . ALA B 2 18 ? -18.108 12.785 -1.847 1.00 19.34 160 ALA B C 1
ATOM 708 O O . ALA B 2 18 ? -17.750 13.876 -2.298 1.00 21.78 160 ALA B O 1
ATOM 710 N N . ALA B 2 19 ? -19.022 12.677 -0.886 1.00 20.12 161 ALA B N 1
ATOM 711 C CA . ALA B 2 19 ? -19.658 13.868 -0.304 1.00 20.17 161 ALA B CA 1
ATOM 712 C C . ALA B 2 19 ? -18.649 14.746 0.432 1.00 23.91 161 ALA B C 1
ATOM 713 O O . ALA B 2 19 ? -18.683 15.981 0.356 1.00 22.04 161 ALA B O 1
ATOM 715 N N . GLU B 2 20 ? -17.752 14.093 1.157 1.00 19.16 162 GLU B N 1
ATOM 716 C CA . GLU B 2 20 ? -16.705 14.767 1.913 1.00 22.05 162 GLU B CA 1
ATOM 717 C C . GLU B 2 20 ? -15.763 15.533 0.991 1.00 21.20 162 GLU B C 1
ATOM 718 O O . GLU B 2 20 ? -15.403 16.686 1.256 1.00 25.26 162 GLU B O 1
ATOM 724 N N . ASP B 2 21 ? -15.361 14.891 -0.097 1.00 19.74 163 ASP B N 1
ATOM 725 C CA . ASP B 2 21 ? -14.364 15.466 -0.997 1.00 20.32 163 ASP B CA 1
ATOM 726 C C . ASP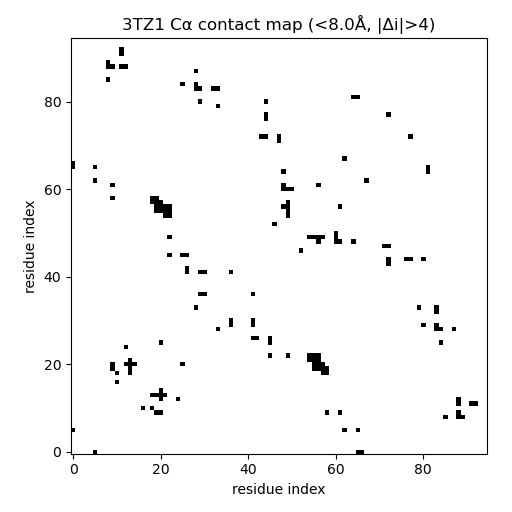 B 2 21 ? -14.949 16.576 -1.855 1.00 24.99 163 ASP B C 1
ATOM 727 O O . ASP B 2 21 ? -14.262 17.542 -2.177 1.00 27.17 163 ASP B O 1
ATOM 732 N N . LEU B 2 22 ? -16.221 16.442 -2.216 1.00 24.13 164 LEU B N 1
ATOM 733 C CA . LEU B 2 22 ? -16.913 17.510 -2.924 1.00 21.13 164 LEU B CA 1
ATOM 734 C C . LEU B 2 22 ? -16.823 18.772 -2.075 1.00 30.28 164 LEU B C 1
ATOM 735 O O . LEU B 2 22 ? -16.623 19.866 -2.586 1.00 30.92 164 LEU B O 1
ATOM 740 N N . ALA B 2 23 ? -16.960 18.599 -0.760 1.00 28.31 165 ALA B N 1
ATOM 741 C CA . ALA B 2 23 ? -17.001 19.720 0.182 1.00 32.69 165 ALA B CA 1
ATOM 742 C C . ALA B 2 23 ? -15.653 20.411 0.397 1.00 41.18 165 ALA B C 1
ATOM 743 O O . ALA B 2 23 ? -15.568 21.414 1.114 1.00 43.66 165 ALA B O 1
ATOM 745 N N . ASN B 2 24 ? -14.605 19.855 -0.206 1.00 41.87 166 ASN B N 1
ATOM 746 C CA . ASN B 2 24 ? -13.333 20.552 -0.367 1.00 51.96 166 ASN B CA 1
ATOM 747 C C . ASN B 2 24 ? -12.261 19.665 -0.981 1.00 53.17 166 ASN B C 1
ATOM 748 O O . ASN B 2 24 ? -12.027 19.718 -2.188 1.00 56.80 166 ASN B O 1
#

CATH classification: 1.10.238.10

Sequence (95 aa):
LDERELKEAFRVLDKEKKGVIKVDVLRWILKSLGDELTEDEIENMIAETDTDGSGTVDYEEFKCLMMSSDAGLSPEKKKMLKKLIMQKAAEDLAN

B-factor: mean 32.3, std 13.05, range [14.7, 102.2]

Radius of gyration: 12.26 Å; Cα contacts (8 Å, |Δi|>4): 86; chains: 2; bounding box: 27×33×28 Å

InterPro domains:
  IPR002048 EF-hand domain [PF13499] (13-69)
  IPR002048 EF-hand domain [PF13499] (86-149)
  IPR002048 EF-hand domain [PS50222] (10-45)
  IPR002048 EF-hand domain [PS50222] (83-118)
  IPR002048 EF-hand domain [PS50222] (119-153)
  IPR002048 EF-hand domain [SM00054] (14-42)
  IPR002048 EF-hand domain [SM00054] (87-115)
  IPR002048 EF-hand domain [SM00054] (123-151)
  IPR002048 EF-hand domain [cd00051] (87-149)
  IPR011992 EF-hand domain pair [SSF47473] (8-150)
  IPR018247 EF-Hand 1, calcium-binding site [PS00018] (132-144)
  IPR050230 Calmodulin/Myosin light chain/Troponin C-like [PT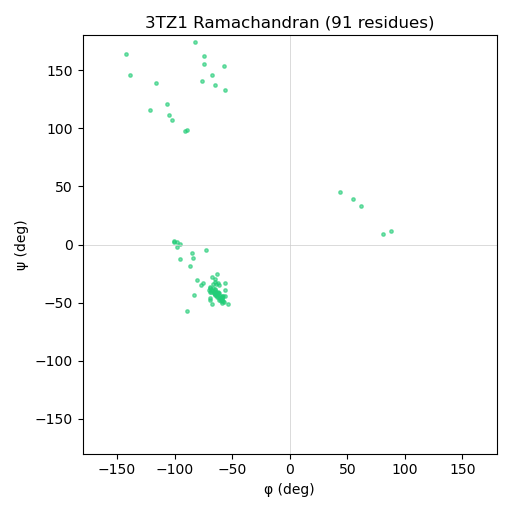HR23048] (6-148)

Solvent-accessible surface area: 6053 Å² total; per-residue (Å²): 82,70,56,190,91,0,112,71,2,18,148,20,0,10,101,74,131,147,41,36,1,87,15,95,21,1,93,153,0,2,143,58,65,14,120,173,25,77,138,107,55,10,82,70,0,11,60,49,2,8,103,100,65,68,35,41,1,54,59,134,16,0,76,83,8,5,74,36,100,114,144,108,26,59,87,141,42,25,133,54,0,55,132,9,0,44,75,33,7,66,99,28,118,81,180

Foldseek 3Di:
DPVVVLVVVQCVQCPVPPQWHALVSQLCCCVPVNDPDDPVNSVVVSCQQCVVPPRIHHSVSSCCVPVDDDD/DDDPVVVVVVVVVVVVVVVVVVVD

Nearest PDB structures (foldseek):
  3tz1-assembly1_A  TM=1.014E+00  e=2.576E-11  Chlamys nipponensis akazara
  1j1d-assembly2_D  TM=8.110E-01  e=3.456E-05  Homo sapiens
  8fmt-assembly2_D  TM=8.472E-01  e=1.068E-04  Homo sapiens
  1ih0-assembly1_A  TM=7.551E-01  e=8.852E-05  Homo sapiens
  2kdh-assembly1_A  TM=7.445E-01  e=6.469E-05  Homo sapiens

Organism: Chlamys nipponensis akazara (NCBI:txid6571)